Protein AF-A0A2K9YVU6-F1 (afdb_monomer)

InterPro domains:
  IPR036410 Heat shock protein DnaJ, cysteine-rich domain superfamily [SSF57938] (29-68)

Foldseek 3Di:
DFWKAALQLHTDDPVQWAPQDVVLQKTKGKDKDAWPVQRNPQDDADQDWFARVNNVRPTTIHIHMGMIGGLVNSCVVRVVSSVVNVVVVVVVVVVVD

Sequence (97 aa):
MDKYFDRSGMAIDNAKIKCIDSVKGTGEYIYRVTCNKCNGRGERNHFYKSRCIACNATGYSLVTTRTCYTLTALYRIYPEAARKISAAQAAERQRAV

Structure (mmCIF, N/CA/C/O backbone):
data_AF-A0A2K9YVU6-F1
#
_entry.id   AF-A0A2K9YVU6-F1
#
loop_
_atom_site.group_PDB
_atom_site.id
_atom_site.type_symbol
_atom_site.label_atom_id
_atom_site.label_alt_id
_atom_site.label_comp_id
_atom_site.label_asym_id
_atom_site.label_entity_id
_atom_site.label_seq_id
_atom_site.pdbx_PDB_ins_code
_atom_site.Cartn_x
_atom_site.Cartn_y
_atom_site.Cartn_z
_atom_site.occupancy
_atom_site.B_iso_or_equiv
_atom_site.auth_seq_id
_atom_site.auth_comp_id
_atom_site.auth_asym_id
_atom_site.auth_atom_id
_atom_site.pdbx_PDB_model_num
ATOM 1 N N . MET A 1 1 ? -6.968 -9.914 13.208 1.00 62.34 1 MET A N 1
ATOM 2 C CA . MET A 1 1 ? -5.770 -9.254 12.651 1.00 62.34 1 MET A CA 1
ATOM 3 C C . MET A 1 1 ? -6.246 -8.017 11.916 1.00 62.34 1 MET A C 1
ATOM 5 O O . MET A 1 1 ? -7.197 -8.136 11.147 1.00 62.34 1 MET A O 1
ATOM 9 N N . ASP A 1 2 ? -5.674 -6.853 12.211 1.00 81.62 2 ASP A N 1
ATOM 10 C CA . ASP A 1 2 ? -6.150 -5.588 11.647 1.00 81.62 2 ASP A CA 1
ATOM 11 C C . ASP A 1 2 ? -5.963 -5.533 10.129 1.00 81.62 2 ASP A C 1
ATOM 13 O O . ASP A 1 2 ? -5.069 -6.175 9.575 1.00 81.62 2 ASP A O 1
ATOM 17 N N . LYS A 1 3 ? -6.842 -4.789 9.448 1.00 91.38 3 LYS A N 1
ATOM 18 C CA . LYS A 1 3 ? -6.724 -4.531 8.009 1.00 91.38 3 LYS A CA 1
ATOM 19 C C . LYS A 1 3 ? -5.812 -3.331 7.782 1.00 91.38 3 LYS A C 1
ATOM 21 O O . LYS A 1 3 ? -6.042 -2.265 8.358 1.00 91.38 3 LYS A O 1
ATOM 26 N N . TYR A 1 4 ? -4.840 -3.499 6.895 1.00 95.00 4 TYR A N 1
ATOM 27 C CA . TYR A 1 4 ? -3.927 -2.441 6.481 1.00 95.00 4 TYR A CA 1
ATOM 28 C C . TYR A 1 4 ? -4.207 -1.993 5.050 1.00 95.00 4 TYR A C 1
ATOM 30 O O . TYR A 1 4 ? -4.625 -2.772 4.192 1.00 95.00 4 TYR A O 1
ATOM 38 N N . PHE A 1 5 ? -3.935 -0.720 4.798 1.00 95.25 5 PHE A N 1
ATOM 39 C CA . PHE A 1 5 ? -4.184 -0.053 3.533 1.00 95.25 5 PHE A CA 1
ATOM 40 C C . PHE A 1 5 ? -2.959 0.759 3.117 1.00 95.25 5 PHE A C 1
ATOM 42 O O . PHE A 1 5 ? -2.285 1.376 3.944 1.00 95.25 5 PHE A O 1
ATOM 49 N N . ASP A 1 6 ? -2.668 0.775 1.823 1.00 94.25 6 ASP A N 1
ATOM 50 C CA . ASP A 1 6 ? -1.740 1.735 1.232 1.00 94.25 6 ASP A CA 1
ATOM 51 C C . ASP A 1 6 ? -2.350 3.145 1.256 1.00 94.25 6 ASP A C 1
ATOM 53 O O . ASP A 1 6 ? -3.570 3.313 1.300 1.00 94.25 6 ASP A O 1
ATOM 57 N N . ARG A 1 7 ? -1.510 4.179 1.139 1.00 91.44 7 ARG A N 1
ATOM 58 C CA . ARG A 1 7 ? -1.965 5.577 1.023 1.00 91.44 7 ARG A CA 1
ATOM 59 C C . ARG A 1 7 ? -2.956 5.825 -0.124 1.00 91.44 7 ARG A C 1
ATOM 61 O O . ARG A 1 7 ? -3.725 6.776 -0.070 1.00 91.44 7 ARG A O 1
ATOM 68 N N . SER A 1 8 ? -2.929 4.993 -1.167 1.00 89.69 8 SER A N 1
ATOM 69 C CA . SER A 1 8 ? -3.886 5.032 -2.282 1.00 89.69 8 SER A CA 1
ATOM 70 C C . SER A 1 8 ? -5.280 4.501 -1.925 1.00 89.69 8 SER A C 1
ATOM 72 O O . SER A 1 8 ? -6.207 4.651 -2.716 1.00 89.69 8 SER A O 1
ATOM 74 N N . GLY A 1 9 ? -5.438 3.881 -0.754 1.00 89.31 9 GLY A N 1
ATOM 75 C CA . GLY A 1 9 ? -6.662 3.214 -0.317 1.00 89.31 9 GLY A CA 1
ATOM 76 C C . GLY A 1 9 ? -6.733 1.728 -0.684 1.00 89.31 9 GLY A C 1
ATOM 77 O O . GLY A 1 9 ? -7.716 1.064 -0.365 1.00 89.31 9 GLY A O 1
ATOM 78 N N . MET A 1 10 ? -5.699 1.183 -1.331 1.00 91.62 10 MET A N 1
ATOM 79 C CA . MET A 1 10 ? -5.617 -0.240 -1.664 1.00 91.62 10 MET A CA 1
ATOM 80 C C . MET A 1 10 ? -5.419 -1.087 -0.402 1.00 91.62 10 MET A C 1
ATOM 82 O O . MET A 1 10 ? -4.491 -0.837 0.366 1.00 91.62 10 MET A O 1
ATOM 86 N N . ALA A 1 11 ? -6.251 -2.111 -0.207 1.00 93.31 11 ALA A N 1
ATOM 87 C CA . ALA A 1 11 ? -6.083 -3.070 0.882 1.00 93.31 11 ALA A CA 1
ATOM 88 C C . ALA A 1 11 ? -4.837 -3.942 0.658 1.00 93.31 11 ALA A C 1
ATOM 90 O O . ALA A 1 11 ? -4.609 -4.440 -0.447 1.00 93.31 11 ALA A O 1
ATOM 91 N N . ILE A 1 12 ? -4.042 -4.131 1.710 1.00 94.44 12 ILE A N 1
ATOM 92 C CA . ILE A 1 12 ? -2.836 -4.958 1.683 1.00 94.44 12 ILE A CA 1
ATOM 93 C C . ILE A 1 12 ? -3.116 -6.265 2.414 1.00 94.44 12 ILE A C 1
ATOM 95 O O . ILE A 1 12 ? -3.624 -6.276 3.531 1.00 94.44 12 ILE A O 1
ATOM 99 N N . ASP A 1 13 ? -2.773 -7.372 1.761 1.00 92.69 13 ASP A N 1
ATOM 100 C CA . ASP A 1 13 ? -2.823 -8.699 2.364 1.00 92.69 13 ASP A CA 1
ATOM 101 C C . ASP A 1 13 ? -1.836 -8.781 3.534 1.00 92.69 13 ASP A C 1
ATOM 103 O O . ASP A 1 13 ? -0.647 -8.496 3.367 1.00 92.69 13 ASP A O 1
ATOM 107 N N . ASN A 1 14 ? -2.325 -9.209 4.697 1.00 89.12 14 ASN A N 1
ATOM 108 C CA . ASN A 1 14 ? -1.542 -9.329 5.922 1.00 89.12 14 ASN A CA 1
ATOM 109 C C . ASN A 1 14 ? -0.309 -10.228 5.759 1.00 89.12 14 ASN A C 1
ATOM 111 O O . ASN A 1 14 ? 0.715 -9.952 6.378 1.00 89.12 14 ASN A O 1
ATOM 115 N N . ALA A 1 15 ? -0.351 -11.237 4.881 1.00 90.75 15 ALA A N 1
ATOM 116 C CA . ALA A 1 15 ? 0.804 -12.097 4.606 1.00 90.75 15 ALA A CA 1
ATOM 117 C C . ALA A 1 15 ? 1.986 -11.348 3.957 1.00 90.75 15 ALA A C 1
ATOM 119 O O . ALA A 1 15 ? 3.119 -11.831 3.963 1.00 90.75 15 ALA A O 1
ATOM 120 N N . LYS A 1 16 ? 1.739 -10.167 3.375 1.00 91.12 16 LYS A N 1
ATOM 121 C CA . LYS A 1 16 ? 2.750 -9.344 2.691 1.00 91.12 16 LYS A CA 1
ATOM 122 C C . LYS A 1 16 ? 3.341 -8.253 3.584 1.00 91.12 16 LYS A C 1
ATOM 124 O O . LYS A 1 16 ? 4.273 -7.574 3.148 1.00 91.12 16 LYS A O 1
ATOM 129 N N . ILE A 1 17 ? 2.802 -8.073 4.789 1.00 93.94 17 ILE A N 1
ATOM 130 C CA . ILE A 1 17 ? 3.164 -6.985 5.698 1.00 93.94 17 ILE A CA 1
ATOM 131 C C . ILE A 1 17 ? 4.276 -7.443 6.637 1.00 93.94 17 ILE A C 1
ATOM 133 O O . ILE A 1 17 ? 4.260 -8.550 7.170 1.00 93.94 17 ILE A O 1
ATOM 137 N N . LYS A 1 18 ? 5.256 -6.569 6.839 1.00 94.38 18 LYS A N 1
ATOM 138 C CA . LYS A 1 18 ? 6.400 -6.739 7.735 1.00 94.38 18 LYS A CA 1
ATOM 139 C C . LYS A 1 18 ? 6.550 -5.499 8.614 1.00 94.38 18 LYS A C 1
ATOM 141 O O . LYS A 1 18 ? 5.886 -4.494 8.376 1.00 94.38 18 LYS A O 1
ATOM 146 N N . CYS A 1 19 ? 7.422 -5.576 9.621 1.00 93.75 19 CYS A N 1
ATOM 147 C CA . CYS A 1 19 ? 7.780 -4.435 10.474 1.00 93.75 19 CYS A CA 1
ATOM 148 C C . CYS A 1 19 ? 6.546 -3.716 11.055 1.00 93.75 19 CYS A C 1
ATOM 150 O O . CYS A 1 19 ? 6.407 -2.501 10.930 1.00 93.75 19 CYS A O 1
ATOM 152 N N . ILE A 1 20 ? 5.607 -4.481 11.621 1.00 94.44 20 ILE A N 1
ATOM 153 C CA . ILE A 1 20 ? 4.365 -3.924 12.160 1.00 94.44 20 ILE A CA 1
ATOM 154 C C . ILE A 1 20 ? 4.666 -3.152 13.449 1.00 94.44 20 ILE A C 1
ATOM 156 O O . ILE A 1 20 ? 5.159 -3.721 14.419 1.00 94.44 20 ILE A O 1
ATOM 160 N N . ASP A 1 21 ? 4.301 -1.873 13.463 1.00 94.12 21 ASP A N 1
ATOM 161 C CA . ASP A 1 21 ? 4.208 -1.039 14.658 1.00 94.12 21 ASP A CA 1
ATOM 162 C C . ASP A 1 21 ? 2.725 -0.923 15.030 1.00 94.12 21 ASP A C 1
ATOM 164 O O . ASP A 1 21 ? 1.953 -0.178 14.415 1.00 94.12 21 ASP A O 1
ATOM 168 N N . SER A 1 22 ? 2.312 -1.708 16.025 1.00 90.81 22 SER A N 1
ATOM 169 C CA . SER A 1 22 ? 0.928 -1.756 16.503 1.00 90.81 22 SER A CA 1
ATOM 170 C C . SER A 1 22 ? 0.498 -0.476 17.220 1.00 90.81 22 SER A C 1
ATOM 172 O O . SER A 1 22 ? -0.688 -0.161 17.232 1.00 90.81 22 SER A O 1
ATOM 174 N N . VAL A 1 23 ? 1.439 0.286 17.787 1.00 91.62 23 VAL A N 1
ATOM 175 C CA . VAL A 1 23 ? 1.145 1.535 18.506 1.00 91.62 23 VAL A CA 1
ATOM 176 C C . VAL A 1 23 ? 0.798 2.638 17.512 1.00 91.62 23 VAL A C 1
ATOM 178 O O . VAL A 1 23 ? -0.182 3.363 17.688 1.00 91.62 23 VAL A O 1
ATOM 181 N N . LYS A 1 24 ? 1.577 2.752 16.433 1.00 91.69 24 LYS A N 1
ATOM 182 C CA . LYS A 1 24 ? 1.310 3.716 15.355 1.00 91.69 24 LYS A CA 1
ATOM 183 C C . LYS A 1 24 ? 0.267 3.216 14.362 1.00 91.69 24 LYS A C 1
ATOM 185 O O . LYS A 1 24 ? -0.265 4.011 13.589 1.00 91.69 24 LYS A O 1
ATOM 190 N N . GLY A 1 25 ? -0.026 1.917 14.375 1.00 93.62 25 GLY A N 1
ATOM 191 C CA . GLY A 1 25 ? -0.910 1.279 13.409 1.00 93.62 25 GLY A CA 1
ATOM 192 C C . GLY A 1 25 ? -0.314 1.306 12.003 1.00 93.62 25 GLY A C 1
ATOM 193 O O . GLY A 1 25 ? -1.048 1.539 11.042 1.00 93.62 25 GLY A O 1
ATOM 194 N N . THR A 1 26 ? 1.000 1.108 11.886 1.00 95.38 26 THR A N 1
ATOM 195 C CA . THR A 1 26 ? 1.745 1.120 10.619 1.00 95.38 26 THR A CA 1
ATOM 196 C C . THR A 1 26 ? 2.431 -0.213 10.367 1.00 95.38 26 THR A C 1
ATOM 198 O O . THR A 1 26 ? 2.736 -0.950 11.298 1.00 95.38 26 THR A O 1
ATOM 201 N N . GLY A 1 27 ? 2.694 -0.519 9.106 1.00 95.19 27 GLY A N 1
ATOM 202 C CA . GLY A 1 27 ? 3.528 -1.644 8.701 1.00 95.19 27 GLY A CA 1
ATOM 203 C C . GLY A 1 27 ? 4.186 -1.360 7.360 1.00 95.19 27 GLY A C 1
ATOM 204 O O . GLY A 1 27 ? 3.892 -0.356 6.714 1.00 95.19 27 GLY A O 1
ATOM 205 N N . GLU A 1 28 ? 5.053 -2.248 6.909 1.00 95.62 28 GLU A N 1
ATOM 206 C CA . GLU A 1 28 ? 5.762 -2.122 5.640 1.00 95.62 28 GLU A CA 1
ATOM 207 C C . GLU A 1 28 ? 5.400 -3.260 4.696 1.00 95.62 28 GLU A C 1
ATOM 209 O O . GLU A 1 28 ? 5.234 -4.403 5.112 1.00 95.62 28 GLU A O 1
ATOM 214 N N . TYR A 1 29 ? 5.302 -2.967 3.404 1.00 94.38 29 TYR A N 1
ATOM 215 C CA . TYR A 1 29 ? 5.100 -3.983 2.378 1.00 94.38 29 TYR A CA 1
AT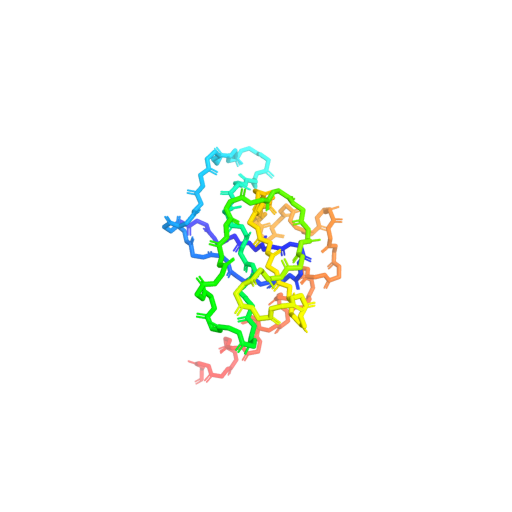OM 216 C C . TYR A 1 29 ? 5.916 -3.659 1.128 1.00 94.38 29 TYR A C 1
ATOM 218 O O . TYR A 1 29 ? 6.275 -2.508 0.867 1.00 94.38 29 TYR A O 1
ATOM 226 N N . ILE A 1 30 ? 6.206 -4.686 0.331 1.00 91.06 30 ILE A N 1
ATOM 227 C CA . ILE A 1 30 ? 6.881 -4.505 -0.955 1.00 91.06 30 ILE A CA 1
ATOM 228 C C . ILE A 1 30 ? 5.828 -4.129 -1.998 1.00 91.06 30 ILE A C 1
ATOM 230 O O . ILE A 1 30 ? 5.004 -4.951 -2.402 1.00 91.06 30 ILE A O 1
ATOM 234 N N . TYR A 1 31 ? 5.885 -2.888 -2.462 1.00 88.31 31 TYR A N 1
ATOM 235 C CA . TYR A 1 31 ? 5.113 -2.405 -3.592 1.00 88.31 31 TYR A CA 1
ATOM 236 C C . TYR A 1 31 ? 5.849 -2.716 -4.895 1.00 88.31 31 TYR A C 1
ATOM 238 O O . TYR A 1 31 ? 6.988 -2.283 -5.099 1.00 88.31 31 TYR A O 1
ATOM 246 N N . ARG A 1 32 ? 5.177 -3.448 -5.788 1.00 84.31 32 ARG A N 1
ATOM 247 C CA . ARG A 1 32 ? 5.699 -3.814 -7.107 1.00 84.31 32 ARG A CA 1
ATOM 248 C C . ARG A 1 32 ? 4.833 -3.226 -8.209 1.00 84.31 32 ARG A C 1
ATOM 250 O O . ARG A 1 32 ? 3.613 -3.350 -8.177 1.00 84.31 32 ARG A O 1
ATOM 257 N N . VAL A 1 33 ? 5.479 -2.619 -9.195 1.00 82.25 33 VAL A N 1
ATOM 258 C CA . VAL A 1 33 ? 4.882 -2.307 -10.494 1.00 82.25 33 VAL A CA 1
ATOM 259 C C . VAL A 1 33 ? 5.556 -3.204 -11.507 1.00 82.25 33 VAL A C 1
ATOM 261 O O . VAL A 1 33 ? 6.735 -3.022 -11.817 1.00 82.25 33 VAL A O 1
ATOM 264 N N . THR A 1 34 ? 4.801 -4.166 -12.016 1.00 82.38 34 THR A N 1
ATOM 265 C CA . THR A 1 34 ? 5.241 -5.036 -13.100 1.00 82.38 34 THR A CA 1
ATOM 266 C C . THR A 1 34 ? 5.081 -4.301 -14.428 1.00 82.38 34 THR A C 1
ATOM 268 O O . THR A 1 34 ? 4.130 -3.549 -14.636 1.00 82.38 34 THR A O 1
ATOM 271 N N . CYS A 1 35 ? 6.025 -4.493 -15.347 1.00 82.44 35 CYS A N 1
ATOM 272 C CA . CYS A 1 35 ? 5.927 -3.879 -16.664 1.00 82.44 35 CYS A CA 1
ATOM 273 C C . CYS A 1 35 ? 4.894 -4.606 -17.534 1.00 82.44 35 CYS A C 1
ATOM 275 O O . CYS A 1 35 ? 5.069 -5.782 -17.854 1.00 82.44 35 CYS A O 1
ATOM 277 N N . ASN A 1 36 ? 3.885 -3.868 -17.998 1.00 82.12 36 ASN A N 1
ATOM 278 C CA . ASN A 1 36 ? 2.775 -4.389 -18.807 1.00 82.12 36 ASN A CA 1
ATOM 279 C C . ASN A 1 36 ? 3.168 -4.775 -20.245 1.00 82.12 36 ASN A C 1
ATOM 281 O O . ASN A 1 36 ? 2.413 -5.456 -20.924 1.00 82.12 36 ASN A O 1
ATOM 285 N N . LYS A 1 37 ? 4.322 -4.313 -20.749 1.00 83.38 37 LYS A N 1
ATOM 286 C CA . LYS A 1 37 ? 4.800 -4.642 -22.107 1.00 83.38 37 LYS A CA 1
ATOM 287 C C . LYS A 1 37 ? 5.557 -5.965 -22.144 1.00 83.38 37 LYS A C 1
ATOM 289 O O . LYS A 1 37 ? 5.405 -6.738 -23.079 1.00 83.38 37 LYS A O 1
ATOM 294 N N . CYS A 1 38 ? 6.384 -6.201 -21.124 1.00 79.88 38 CYS A N 1
ATOM 295 C CA . CYS A 1 38 ? 7.218 -7.396 -20.994 1.00 79.88 38 CYS A CA 1
ATOM 296 C C . CYS A 1 38 ? 6.606 -8.444 -20.036 1.00 79.88 38 CYS A C 1
ATOM 298 O O . CYS A 1 38 ? 7.261 -9.447 -19.765 1.00 79.88 38 CYS A O 1
ATOM 300 N N . ASN A 1 39 ? 5.396 -8.213 -19.498 1.00 79.75 39 ASN A N 1
ATOM 301 C CA . ASN A 1 39 ? 4.739 -9.020 -18.454 1.00 79.75 39 ASN A CA 1
ATOM 302 C C . ASN A 1 39 ? 5.697 -9.434 -17.322 1.00 79.75 39 ASN A C 1
ATOM 304 O O . ASN A 1 39 ? 5.733 -10.585 -16.903 1.00 79.75 39 ASN A O 1
ATOM 308 N N . GLY A 1 40 ? 6.541 -8.501 -16.876 1.00 73.00 40 GLY A N 1
ATOM 309 C CA . GLY A 1 40 ? 7.503 -8.755 -15.798 1.00 73.00 40 GLY A CA 1
ATOM 310 C C . GLY A 1 40 ? 8.771 -9.524 -16.184 1.00 73.00 40 GLY A C 1
ATOM 311 O O . GLY A 1 40 ? 9.652 -9.652 -15.344 1.00 73.00 40 GLY A O 1
ATOM 312 N N . ARG A 1 41 ? 8.961 -9.950 -17.444 1.00 74.88 41 ARG A N 1
ATOM 313 C CA . ARG A 1 41 ? 10.204 -10.638 -17.875 1.00 74.88 41 ARG A CA 1
ATOM 314 C C . ARG A 1 41 ? 11.483 -9.830 -17.641 1.00 74.88 41 ARG A C 1
ATOM 316 O O . ARG A 1 41 ? 12.555 -10.404 -17.514 1.00 74.88 41 ARG A O 1
ATOM 323 N N . GLY A 1 42 ? 11.377 -8.503 -17.633 1.00 68.75 42 GLY A N 1
ATOM 324 C CA . GLY A 1 42 ? 12.497 -7.598 -17.369 1.00 68.75 42 GLY A CA 1
ATOM 325 C C . GLY A 1 42 ? 12.513 -7.015 -15.962 1.00 68.75 42 GLY A C 1
ATOM 326 O O . GLY A 1 42 ? 13.185 -6.004 -15.764 1.00 68.75 42 GLY A O 1
ATOM 327 N N . GLU A 1 43 ? 11.738 -7.570 -15.028 1.00 66.75 43 GLU A N 1
ATOM 328 C CA . GLU A 1 43 ? 11.699 -7.081 -13.653 1.00 66.75 43 GLU A CA 1
ATOM 329 C C . GLU A 1 43 ? 13.058 -7.296 -12.981 1.00 66.75 43 GLU A C 1
ATOM 331 O O . GLU A 1 43 ? 13.681 -8.353 -13.073 1.00 66.75 43 GLU A O 1
ATOM 336 N N . ARG A 1 44 ? 13.542 -6.245 -12.329 1.00 69.19 44 ARG A N 1
ATOM 337 C CA . ARG A 1 44 ? 14.792 -6.239 -11.578 1.00 69.19 44 ARG A CA 1
ATOM 338 C C . ARG A 1 44 ? 14.552 -5.470 -10.285 1.00 69.19 44 ARG A C 1
ATOM 340 O O . ARG A 1 44 ? 13.756 -4.528 -10.268 1.00 69.19 44 ARG A O 1
ATOM 347 N N . ASN A 1 45 ? 15.246 -5.857 -9.218 1.00 65.75 45 ASN A N 1
ATOM 348 C CA . ASN A 1 45 ? 15.167 -5.169 -7.932 1.00 65.75 45 ASN A CA 1
ATOM 349 C C . ASN A 1 45 ? 15.749 -3.755 -8.067 1.00 65.75 45 ASN A C 1
ATOM 351 O O . ASN A 1 45 ? 16.961 -3.561 -8.007 1.00 65.75 45 ASN A O 1
ATOM 355 N N . HIS A 1 46 ? 14.877 -2.768 -8.268 1.00 68.25 46 HIS A N 1
ATOM 356 C CA . HIS A 1 46 ? 15.237 -1.356 -8.334 1.00 68.25 46 HIS A CA 1
ATOM 357 C C . HIS A 1 46 ? 14.252 -0.527 -7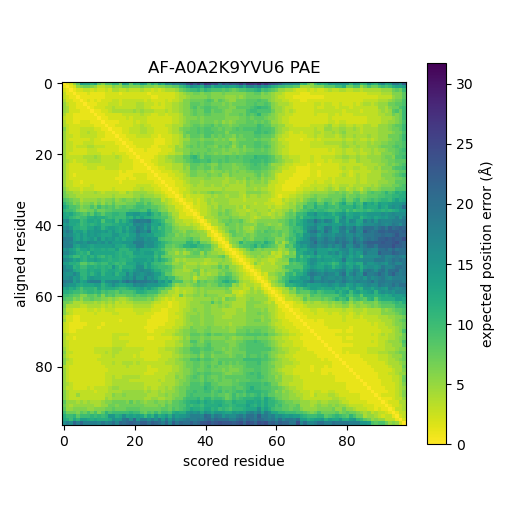.513 1.00 68.25 46 HIS A C 1
ATOM 359 O O . HIS A 1 46 ? 13.041 -0.601 -7.721 1.00 68.25 46 HIS A O 1
ATOM 365 N N . PHE A 1 47 ? 14.803 0.307 -6.630 1.00 63.78 47 PHE A N 1
ATOM 366 C CA . PHE A 1 47 ? 14.069 1.121 -5.655 1.00 63.78 47 PHE A CA 1
ATOM 367 C C . PHE A 1 47 ? 13.317 2.322 -6.260 1.00 63.78 47 PHE A C 1
ATOM 3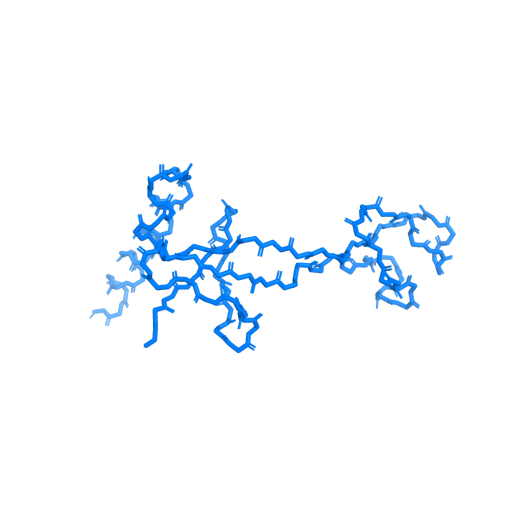69 O O . PHE A 1 47 ? 12.568 2.996 -5.555 1.00 63.78 47 PHE A O 1
ATOM 376 N N . TYR A 1 48 ? 13.492 2.586 -7.559 1.00 70.94 48 TYR A N 1
ATOM 377 C CA . TYR A 1 48 ? 12.879 3.692 -8.299 1.00 70.94 48 TYR A CA 1
ATOM 378 C C . TYR A 1 48 ? 12.287 3.218 -9.633 1.00 70.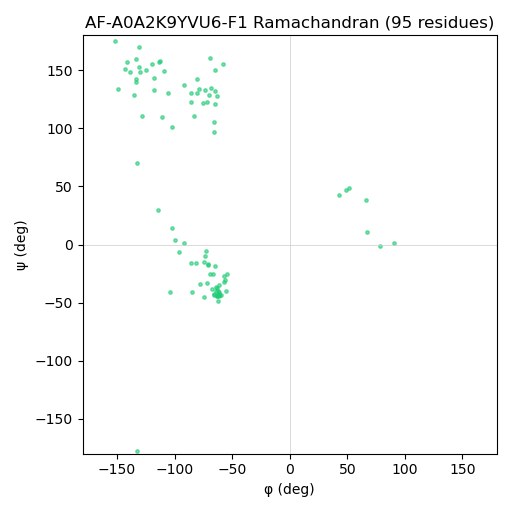94 48 TYR A C 1
ATOM 380 O O . TYR A 1 48 ? 12.637 2.154 -10.142 1.00 70.94 48 TYR A O 1
ATOM 388 N N . LYS A 1 49 ? 11.360 4.010 -10.196 1.00 69.62 49 LYS A N 1
ATOM 389 C CA . LYS A 1 49 ? 10.677 3.693 -11.458 1.00 69.62 49 LYS A CA 1
ATOM 390 C C . LYS A 1 49 ? 11.702 3.711 -12.592 1.00 69.62 49 LYS A C 1
ATOM 392 O O . LYS A 1 49 ? 12.128 4.780 -13.022 1.00 69.62 49 LYS A O 1
ATOM 397 N N . SER A 1 50 ? 12.086 2.535 -13.072 1.00 73.44 50 SER A N 1
ATOM 398 C CA . SER A 1 50 ? 13.081 2.363 -14.129 1.00 73.44 50 SER A CA 1
ATOM 399 C C . SER A 1 50 ? 12.439 1.799 -15.394 1.00 73.44 50 SER A C 1
ATOM 401 O O . SER A 1 50 ? 11.348 1.223 -15.362 1.00 73.44 50 SER A O 1
ATOM 403 N N . ARG A 1 51 ? 13.085 2.022 -16.542 1.00 76.69 51 ARG A N 1
ATOM 404 C CA . ARG A 1 51 ? 12.599 1.519 -17.832 1.00 76.69 51 ARG A CA 1
ATOM 405 C C . ARG A 1 51 ? 12.838 -0.002 -17.909 1.00 76.69 51 ARG A C 1
ATOM 407 O O . ARG A 1 51 ? 13.940 -0.446 -17.593 1.00 76.69 51 ARG A O 1
ATOM 414 N N . CYS A 1 52 ? 11.845 -0.801 -18.331 1.00 75.75 52 CYS A N 1
ATOM 415 C CA . CYS A 1 52 ? 12.005 -2.263 -18.478 1.00 75.75 52 CYS A CA 1
ATOM 416 C C . CYS A 1 52 ? 13.041 -2.547 -19.574 1.00 75.75 52 CYS A C 1
ATOM 418 O O . CYS A 1 52 ? 12.861 -2.167 -20.731 1.00 75.75 52 CYS A O 1
ATOM 420 N N . ILE A 1 53 ? 14.113 -3.251 -19.209 1.00 73.81 53 ILE A N 1
ATOM 421 C CA . ILE A 1 53 ? 15.210 -3.598 -20.126 1.00 73.81 53 ILE A CA 1
ATOM 422 C C . ILE A 1 53 ? 14.759 -4.669 -21.128 1.00 73.81 53 ILE A C 1
ATOM 424 O O . ILE A 1 53 ? 15.143 -4.619 -22.288 1.00 73.81 53 ILE A O 1
ATOM 428 N N . ALA A 1 54 ? 13.868 -5.580 -20.722 1.00 76.69 54 ALA A N 1
ATOM 429 C CA . ALA A 1 54 ? 13.376 -6.646 -21.598 1.00 76.69 54 ALA A CA 1
ATOM 430 C C . ALA A 1 54 ? 12.439 -6.166 -22.724 1.00 76.69 54 ALA A C 1
ATOM 432 O O . ALA A 1 54 ? 12.227 -6.904 -23.677 1.00 76.69 54 ALA A O 1
ATOM 433 N N . CYS A 1 55 ? 11.867 -4.958 -22.638 1.00 77.31 55 CYS A N 1
ATOM 434 C CA . CYS A 1 55 ? 11.067 -4.368 -23.722 1.00 77.31 55 CYS A CA 1
ATOM 435 C C . CYS A 1 55 ? 11.720 -3.118 -24.324 1.00 77.31 55 CYS A C 1
ATOM 437 O O . CYS A 1 55 ? 11.006 -2.205 -24.747 1.00 77.31 55 CYS A O 1
ATOM 439 N N . ASN A 1 56 ? 13.056 -3.034 -24.305 1.00 74.69 56 ASN A N 1
ATOM 440 C CA . ASN A 1 56 ? 13.816 -1.892 -24.825 1.00 74.69 56 ASN A CA 1
ATOM 441 C C . ASN A 1 56 ? 13.278 -0.544 -24.321 1.00 74.69 56 ASN A C 1
ATOM 443 O O . ASN A 1 56 ? 13.052 0.384 -25.090 1.00 74.69 56 ASN A O 1
ATOM 447 N N . ALA A 1 57 ? 13.023 -0.450 -23.015 1.00 71.69 57 ALA A N 1
ATOM 448 C CA . ALA A 1 57 ? 12.589 0.765 -22.339 1.00 71.69 57 ALA A CA 1
ATOM 449 C C . ALA A 1 57 ? 11.183 1.311 -22.682 1.00 71.69 57 ALA A C 1
ATOM 451 O O . ALA A 1 57 ? 10.836 2.401 -22.230 1.00 71.69 57 ALA A O 1
ATOM 452 N N . THR A 1 58 ? 10.340 0.557 -23.393 1.00 77.31 58 THR A N 1
ATOM 453 C CA . THR A 1 58 ? 8.956 0.975 -23.722 1.00 77.31 58 THR A CA 1
ATOM 454 C C . THR A 1 58 ? 7.964 0.909 -22.553 1.00 77.31 58 THR A C 1
ATOM 456 O O . THR A 1 58 ? 6.872 1.470 -22.626 1.00 77.31 58 THR A O 1
ATOM 459 N N . GLY A 1 59 ? 8.318 0.225 -21.465 1.00 77.62 59 GLY A N 1
ATOM 460 C CA . GLY A 1 59 ? 7.518 0.136 -20.245 1.00 77.62 5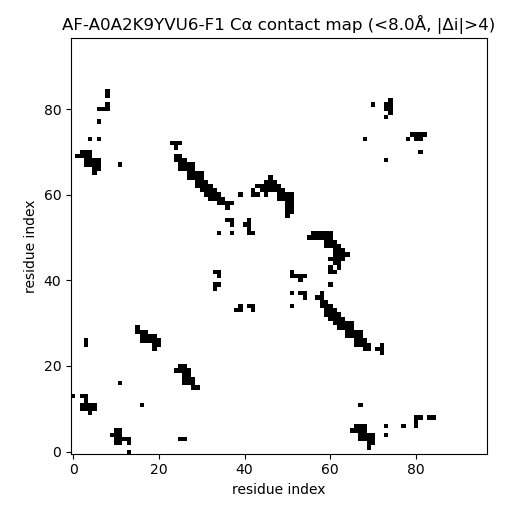9 GLY A CA 1
ATOM 461 C C . GLY A 1 59 ? 8.355 0.396 -18.996 1.00 77.62 59 GLY A C 1
ATOM 462 O O . GLY A 1 59 ? 9.552 0.666 -19.087 1.00 77.62 59 GLY A O 1
ATOM 463 N N . TYR A 1 60 ? 7.732 0.299 -17.820 1.00 77.06 60 TYR A N 1
ATOM 464 C CA . TYR A 1 60 ? 8.368 0.623 -16.541 1.00 77.06 60 TYR A CA 1
ATOM 465 C C . TYR A 1 60 ? 8.182 -0.486 -15.510 1.00 77.06 60 TYR A C 1
ATOM 467 O O . TYR A 1 60 ? 7.144 -1.143 -15.497 1.00 77.06 60 TYR A O 1
ATOM 475 N N . SER A 1 61 ? 9.163 -0.639 -14.622 1.00 80.19 61 SER A N 1
ATOM 476 C CA . SER A 1 61 ? 9.079 -1.485 -13.428 1.00 80.19 61 SER A CA 1
ATOM 477 C C . SER A 1 61 ? 9.533 -0.726 -12.181 1.00 80.19 61 SER A C 1
ATOM 479 O O . SER A 1 61 ? 10.339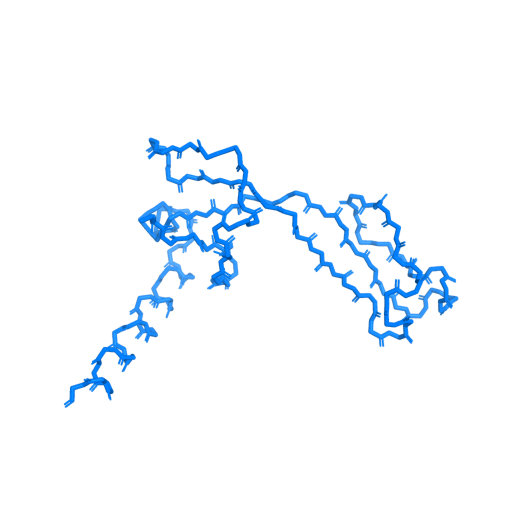 0.202 -12.273 1.00 80.19 61 SER A O 1
ATOM 481 N N . LEU A 1 62 ? 9.013 -1.108 -11.016 1.00 81.56 62 LEU A N 1
ATOM 482 C CA . LEU A 1 62 ? 9.398 -0.547 -9.717 1.00 81.56 62 LEU A CA 1
ATOM 483 C C . LEU A 1 62 ? 9.250 -1.620 -8.641 1.00 81.56 62 LEU A C 1
ATOM 485 O O . LEU A 1 62 ? 8.193 -2.238 -8.565 1.00 81.56 62 LEU A O 1
ATOM 489 N N . VAL A 1 63 ? 10.249 -1.768 -7.773 1.00 84.81 63 VAL A N 1
ATOM 490 C CA . VAL A 1 63 ? 10.151 -2.571 -6.549 1.00 84.81 63 VAL A CA 1
ATOM 491 C C . VAL A 1 63 ? 10.617 -1.707 -5.386 1.00 84.81 63 VAL A C 1
ATOM 493 O O . VAL A 1 63 ? 11.789 -1.365 -5.291 1.00 84.81 63 VAL A O 1
ATOM 496 N N . THR A 1 64 ? 9.706 -1.317 -4.502 1.00 86.31 64 THR A N 1
ATOM 497 C CA . THR A 1 64 ? 10.046 -0.441 -3.375 1.00 86.31 64 THR A CA 1
ATOM 498 C C . THR A 1 64 ? 9.276 -0.824 -2.124 1.00 8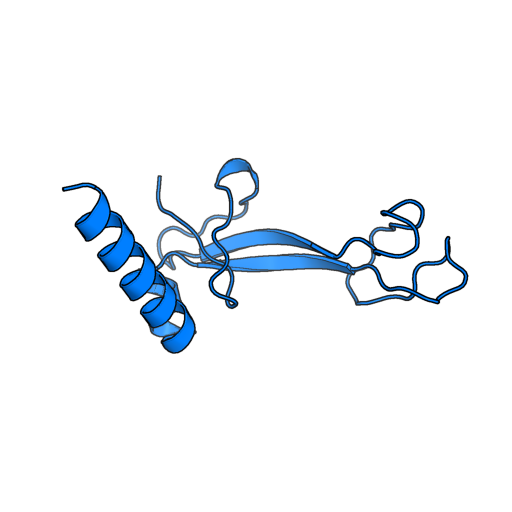6.31 64 THR A C 1
ATOM 500 O O . THR A 1 64 ? 8.168 -1.350 -2.209 1.00 86.31 64 THR A O 1
ATOM 503 N N . THR A 1 65 ? 9.854 -0.559 -0.960 1.00 91.00 65 THR A N 1
ATOM 504 C CA . THR A 1 65 ? 9.159 -0.724 0.315 1.00 91.00 65 THR A CA 1
ATOM 505 C C . THR A 1 65 ? 8.273 0.492 0.552 1.00 91.00 65 THR A C 1
ATOM 507 O O . THR A 1 65 ? 8.714 1.632 0.407 1.00 91.00 65 THR A O 1
ATOM 510 N N . ARG A 1 66 ? 7.005 0.262 0.892 1.00 92.06 66 ARG A N 1
ATOM 511 C CA . ARG A 1 66 ? 6.050 1.315 1.244 1.00 92.06 66 ARG A CA 1
ATOM 512 C C . ARG A 1 66 ? 5.436 1.051 2.602 1.00 92.06 66 ARG A C 1
ATOM 514 O O . ARG A 1 66 ? 5.236 -0.097 2.992 1.00 92.06 66 ARG A O 1
ATOM 521 N N . THR A 1 67 ? 5.073 2.132 3.275 1.00 95.00 67 THR A N 1
ATOM 522 C CA . THR A 1 67 ? 4.297 2.075 4.507 1.00 95.00 67 THR A CA 1
ATOM 523 C C . THR A 1 67 ? 2.821 1.845 4.189 1.00 95.00 67 THR A C 1
ATOM 525 O O . THR A 1 67 ? 2.244 2.500 3.319 1.00 95.00 67 THR A O 1
ATOM 528 N N . CYS A 1 68 ? 2.215 0.918 4.915 1.00 95.50 68 CYS A N 1
ATOM 529 C CA . CYS A 1 68 ? 0.781 0.702 4.986 1.00 95.50 68 CYS A CA 1
ATOM 530 C C . CYS A 1 68 ? 0.274 1.053 6.387 1.00 95.50 68 CYS A C 1
ATOM 532 O O . CYS A 1 68 ? 1.032 1.088 7.360 1.00 95.50 68 CYS A O 1
ATOM 534 N N . TYR A 1 69 ? -1.017 1.339 6.477 1.00 96.19 69 TYR A N 1
ATOM 535 C CA . TYR A 1 69 ? -1.641 1.930 7.650 1.00 96.19 69 TYR A CA 1
ATOM 536 C C . TYR A 1 69 ? -2.919 1.175 7.989 1.00 96.19 69 TYR A C 1
ATOM 538 O O . TYR A 1 69 ? -3.704 0.844 7.100 1.00 96.19 69 TYR A O 1
ATOM 546 N N . THR A 1 70 ? -3.172 0.958 9.273 1.00 95.75 70 THR A N 1
ATOM 547 C CA . THR A 1 70 ? -4.527 0.655 9.747 1.00 95.75 70 THR A CA 1
ATOM 548 C C . THR A 1 70 ? -5.472 1.787 9.348 1.00 95.75 70 THR A C 1
ATOM 550 O O . THR A 1 70 ? -5.043 2.931 9.181 1.00 95.75 70 THR A O 1
ATOM 553 N N . LEU A 1 71 ? -6.772 1.506 9.223 1.00 94.50 71 LEU A N 1
ATOM 554 C CA . LEU A 1 71 ? -7.747 2.532 8.833 1.00 94.50 71 LEU A CA 1
ATOM 555 C C . LEU A 1 71 ? -7.703 3.756 9.769 1.00 94.50 71 LEU A C 1
ATOM 557 O O . LEU A 1 71 ? -7.722 4.893 9.303 1.00 94.50 71 LEU A O 1
ATOM 561 N N . THR A 1 72 ? -7.552 3.532 11.077 1.00 94.19 72 THR A N 1
ATOM 562 C CA . THR A 1 72 ? -7.430 4.590 12.093 1.00 94.19 72 THR A CA 1
ATOM 563 C C . THR A 1 72 ? -6.182 5.452 11.895 1.00 94.19 72 THR A C 1
ATOM 565 O O . THR A 1 72 ? -6.262 6.678 11.969 1.00 94.19 72 THR A O 1
ATOM 568 N N . ALA A 1 73 ? -5.028 4.839 11.616 1.00 94.44 73 ALA A N 1
ATOM 569 C CA . ALA A 1 73 ? -3.800 5.575 11.319 1.00 94.44 73 ALA A CA 1
ATOM 570 C C . ALA A 1 73 ? -3.905 6.325 9.981 1.00 94.44 73 ALA A C 1
ATOM 572 O O . ALA A 1 73 ? -3.480 7.476 9.870 1.00 94.44 73 ALA A O 1
ATOM 573 N N . LEU A 1 74 ? -4.546 5.709 8.984 1.00 94.75 74 LEU A N 1
ATOM 574 C CA . LEU A 1 74 ? -4.778 6.311 7.677 1.00 94.75 74 LEU A CA 1
ATOM 575 C C . LEU A 1 74 ? -5.666 7.556 7.781 1.00 94.75 74 LEU A C 1
ATOM 577 O O . LEU A 1 74 ? -5.379 8.545 7.121 1.00 94.75 74 LEU A O 1
ATOM 581 N N . TYR A 1 75 ? -6.677 7.564 8.653 1.00 94.94 75 TYR A N 1
ATOM 582 C CA . TYR A 1 75 ? -7.499 8.753 8.907 1.00 94.94 75 TYR A CA 1
ATOM 583 C C . TYR A 1 75 ? -6.693 9.970 9.372 1.00 94.94 75 TYR A C 1
ATOM 585 O O . TYR A 1 75 ? -7.070 11.098 9.063 1.00 94.94 75 TYR A O 1
ATOM 593 N N . ARG A 1 76 ? -5.592 9.750 10.102 1.00 93.12 76 ARG A N 1
ATOM 594 C CA . ARG A 1 76 ? -4.738 10.829 10.618 1.00 93.12 76 ARG A CA 1
ATOM 595 C C . ARG A 1 76 ? -3.815 11.406 9.545 1.00 93.12 76 ARG A C 1
ATOM 597 O O . ARG A 1 76 ? -3.528 12.595 9.582 1.00 93.12 76 ARG A O 1
ATOM 604 N N . ILE A 1 77 ? -3.344 10.571 8.618 1.00 93.81 77 ILE A N 1
ATOM 605 C CA . ILE A 1 77 ? -2.291 10.938 7.653 1.00 93.81 77 ILE A CA 1
ATOM 606 C C . ILE A 1 77 ? -2.869 11.202 6.251 1.00 93.81 77 ILE A C 1
ATOM 608 O O . ILE A 1 77 ? -2.469 12.151 5.585 1.00 93.81 77 ILE A O 1
ATOM 612 N N . TYR A 1 78 ? -3.828 10.386 5.809 1.00 94.12 78 TYR A N 1
ATOM 613 C CA . TYR A 1 78 ? -4.476 10.439 4.493 1.00 94.12 78 TYR A CA 1
ATOM 614 C C . TYR A 1 78 ? -6.013 10.350 4.630 1.00 94.12 78 TYR A C 1
ATOM 616 O O . TYR A 1 78 ? -6.627 9.343 4.250 1.00 94.12 78 TYR A O 1
ATOM 624 N N . PRO A 1 79 ? -6.669 11.399 5.164 1.00 93.06 79 PRO A N 1
ATOM 625 C CA . PRO A 1 79 ? -8.085 11.358 5.534 1.00 93.06 79 PRO A CA 1
ATOM 626 C C . PRO A 1 79 ? -9.024 11.085 4.353 1.00 93.06 79 PRO A C 1
ATOM 628 O O . PRO A 1 79 ? -10.034 10.403 4.520 1.00 93.06 79 PRO A O 1
ATOM 631 N N . GLU A 1 80 ? -8.711 11.574 3.151 1.00 93.12 80 GLU A N 1
ATOM 632 C CA . GLU A 1 80 ? -9.548 11.344 1.965 1.00 93.12 80 GLU A CA 1
ATOM 633 C C . GLU A 1 80 ? -9.581 9.873 1.541 1.00 93.12 80 GLU A C 1
ATOM 635 O O . GLU A 1 80 ? -10.651 9.336 1.246 1.00 93.12 80 GLU A O 1
ATOM 640 N N . ALA A 1 81 ? -8.425 9.203 1.545 1.00 92.62 81 ALA A N 1
ATOM 641 C CA . ALA A 1 81 ? -8.334 7.779 1.235 1.00 92.62 81 ALA A CA 1
ATOM 642 C C . ALA A 1 81 ? -9.101 6.953 2.276 1.00 92.62 81 ALA A C 1
ATOM 644 O O . ALA A 1 81 ? -9.896 6.084 1.915 1.00 92.62 81 ALA A O 1
ATOM 645 N N . ALA A 1 82 ? -8.940 7.286 3.560 1.00 94.31 82 ALA A N 1
ATOM 646 C CA . ALA A 1 82 ? -9.654 6.625 4.647 1.00 94.31 82 ALA A CA 1
ATOM 647 C C . ALA A 1 82 ? -11.179 6.784 4.530 1.00 94.31 82 ALA A C 1
ATOM 649 O O . ALA A 1 82 ? -11.906 5.801 4.653 1.00 94.31 82 ALA A O 1
ATOM 650 N N . ARG A 1 83 ? -11.681 7.987 4.208 1.00 94.50 83 ARG A N 1
ATOM 651 C CA . ARG A 1 83 ? -13.121 8.218 3.984 1.00 94.50 83 ARG A CA 1
ATOM 652 C C . ARG A 1 83 ? -13.674 7.370 2.840 1.00 9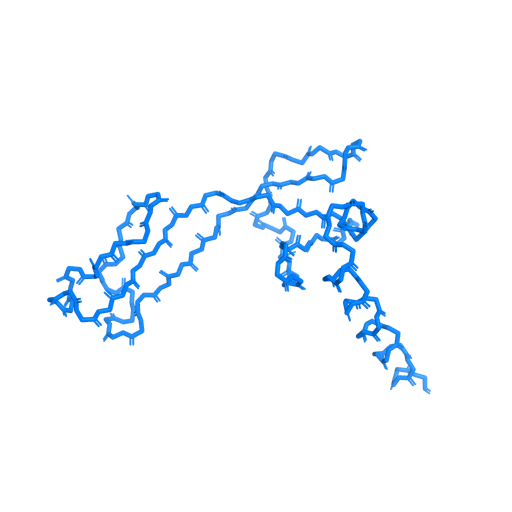4.50 83 ARG A C 1
ATOM 654 O O . ARG A 1 83 ? -14.743 6.788 2.996 1.00 94.50 83 ARG A O 1
ATOM 661 N N . LYS A 1 84 ? -12.951 7.271 1.718 1.00 93.44 84 LYS A N 1
ATOM 662 C CA . LYS A 1 84 ? -13.361 6.435 0.576 1.00 93.44 84 LYS A CA 1
ATOM 663 C C . LYS A 1 84 ? -13.452 4.958 0.962 1.00 93.44 84 LYS A C 1
ATOM 665 O O . LYS A 1 84 ? -14.436 4.307 0.623 1.00 93.44 84 LYS A O 1
ATOM 670 N N . ILE A 1 85 ? -12.470 4.45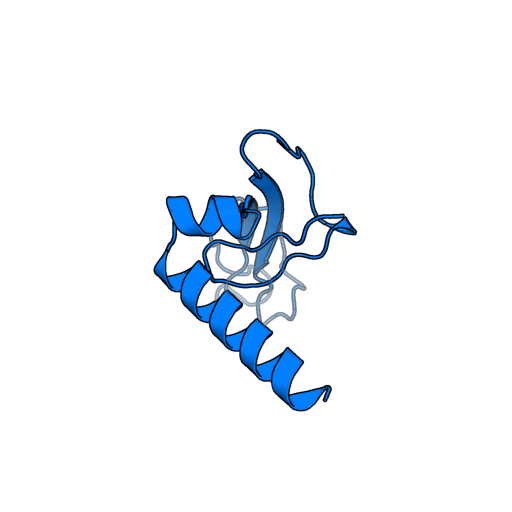1 1.709 1.00 92.56 85 ILE A N 1
ATOM 671 C CA . ILE A 1 85 ? -12.471 3.067 2.204 1.00 92.56 85 ILE A CA 1
ATOM 672 C C . ILE A 1 85 ? -13.656 2.826 3.143 1.00 92.56 85 ILE A C 1
ATOM 674 O O . ILE A 1 85 ? -14.384 1.854 2.965 1.00 92.56 85 ILE A O 1
ATOM 678 N N . SER A 1 86 ? -13.881 3.710 4.115 1.00 92.62 86 SER A N 1
ATOM 679 C CA . SER A 1 86 ? -14.990 3.571 5.064 1.00 92.62 86 SER A CA 1
ATOM 680 C C . SER A 1 86 ? -16.351 3.596 4.373 1.00 92.62 86 SER A C 1
ATOM 682 O O . SER A 1 86 ? -17.221 2.796 4.708 1.00 92.62 86 SER A O 1
ATOM 684 N N . ALA A 1 87 ? -16.530 4.470 3.377 1.00 91.81 87 ALA A N 1
ATOM 685 C CA . ALA A 1 87 ? -17.751 4.514 2.578 1.00 91.81 87 ALA A CA 1
ATOM 686 C C . ALA A 1 87 ? -17.964 3.211 1.788 1.00 91.81 87 ALA A C 1
ATOM 688 O O . ALA A 1 87 ? -19.066 2.667 1.794 1.00 91.81 87 ALA A O 1
ATOM 689 N N . ALA A 1 88 ? -16.907 2.670 1.171 1.00 88.88 88 ALA A N 1
ATOM 690 C CA . ALA A 1 88 ? -16.970 1.389 0.468 1.00 88.88 88 ALA A CA 1
ATOM 691 C C . ALA A 1 88 ? -17.337 0.232 1.416 1.00 88.88 88 ALA A C 1
ATOM 693 O O . ALA A 1 88 ? -18.230 -0.553 1.112 1.00 88.88 88 ALA A O 1
ATOM 694 N N . GLN A 1 89 ? -16.724 0.177 2.603 1.00 88.81 89 GLN A N 1
ATOM 695 C CA . GLN A 1 89 ? -17.035 -0.835 3.618 1.00 88.81 89 GLN A CA 1
ATOM 696 C C . GLN A 1 89 ? -18.470 -0.720 4.149 1.00 88.81 89 GLN A C 1
ATOM 698 O O . GLN A 1 89 ? -19.106 -1.735 4.429 1.00 88.81 89 GLN A O 1
ATOM 703 N N . ALA A 1 90 ? -18.997 0.498 4.300 1.00 88.44 90 ALA A N 1
ATOM 704 C CA . ALA A 1 90 ? -20.384 0.712 4.704 1.00 88.44 90 ALA A CA 1
ATOM 705 C C . ALA A 1 90 ? -21.367 0.220 3.629 1.00 88.44 90 ALA A C 1
ATOM 707 O O . ALA A 1 90 ? -22.335 -0.465 3.958 1.00 88.44 90 ALA A O 1
ATOM 708 N N . ALA A 1 91 ? -21.085 0.501 2.354 1.00 89.31 91 ALA A N 1
ATOM 709 C CA . ALA A 1 91 ? -21.897 0.033 1.233 1.00 89.31 91 ALA A CA 1
ATOM 710 C C . ALA A 1 91 ? -21.885 -1.501 1.099 1.00 89.31 91 ALA A C 1
ATOM 712 O O . ALA A 1 91 ? -22.926 -2.103 0.848 1.00 89.31 91 ALA A O 1
ATOM 713 N N . GLU A 1 92 ? -20.735 -2.151 1.302 1.00 87.00 92 GLU A N 1
ATOM 714 C CA . GLU A 1 92 ? -20.640 -3.619 1.322 1.00 87.00 92 GLU A CA 1
ATOM 715 C C . GLU A 1 92 ? -21.481 -4.233 2.445 1.00 87.00 92 GLU A C 1
ATOM 717 O O . GLU A 1 92 ? -22.198 -5.202 2.213 1.00 87.00 92 GLU A O 1
ATOM 722 N N . ARG A 1 93 ? -21.448 -3.646 3.649 1.00 86.06 93 ARG A N 1
ATOM 723 C CA . ARG A 1 93 ? -22.257 -4.120 4.784 1.00 86.06 93 ARG A CA 1
ATOM 724 C C . ARG A 1 93 ? -23.752 -4.012 4.514 1.00 86.06 93 ARG A C 1
ATOM 726 O O . ARG A 1 93 ? -24.480 -4.927 4.858 1.00 86.06 93 ARG A O 1
ATOM 733 N N . GLN A 1 94 ? -24.196 -2.927 3.882 1.00 82.00 94 GLN A N 1
ATOM 734 C CA . GLN A 1 94 ? -25.606 -2.737 3.524 1.00 82.00 94 GLN A CA 1
ATOM 735 C C . GLN A 1 94 ? -26.103 -3.733 2.470 1.00 82.00 94 GLN A C 1
ATOM 737 O O . GLN A 1 94 ? -27.294 -3.996 2.418 1.00 82.00 94 GLN A O 1
ATOM 742 N N . ARG A 1 95 ? -25.213 -4.279 1.631 1.00 76.75 95 ARG A N 1
ATOM 743 C CA . ARG A 1 95 ? -25.548 -5.308 0.628 1.00 76.75 95 ARG A CA 1
ATOM 744 C C . ARG A 1 95 ? -25.527 -6.734 1.176 1.00 76.75 95 ARG A C 1
ATOM 746 O O . ARG A 1 95 ? -25.990 -7.641 0.497 1.00 76.75 95 ARG A O 1
ATOM 753 N N . ALA A 1 96 ? -24.917 -6.937 2.341 1.00 69.69 96 ALA A N 1
ATOM 754 C CA . ALA A 1 96 ? -24.815 -8.235 3.002 1.00 69.69 96 ALA A CA 1
ATOM 755 C C . ALA A 1 96 ? -25.972 -8.503 3.987 1.00 69.69 96 ALA A C 1
ATOM 757 O O . ALA A 1 96 ? -25.968 -9.542 4.646 1.00 69.69 96 ALA A O 1
ATOM 758 N N . VAL A 1 97 ? -26.913 -7.558 4.100 1.00 54.66 97 VAL A N 1
ATOM 759 C CA . VAL A 1 97 ? -28.179 -7.644 4.848 1.00 54.66 97 VAL A CA 1
ATOM 760 C C . VAL A 1 97 ? -29.306 -7.845 3.847 1.00 54.66 97 VAL A C 1
ATOM 762 O O . VAL A 1 97 ? -30.197 -8.666 4.147 1.00 54.66 97 VAL A O 1
#

pLDDT: mean 85.7, std 9.73, range [54.66, 96.19]

Mean predicted aligned error: 6.62 Å

Organism: Escherichia coli (NCBI:txid562)

Solvent-accessible surface area (backbone atoms only — not comparable to full-atom values): 5427 Å² total; per-residue (Å²): 132,85,67,33,25,36,79,86,47,50,76,50,63,72,92,59,52,42,79,70,38,79,90,69,29,34,28,32,30,77,47,72,43,68,17,83,77,43,73,39,74,37,64,65,97,32,78,52,85,38,60,19,67,67,47,78,50,76,32,44,27,29,36,34,79,40,68,26,20,24,59,74,41,26,44,76,78,40,45,69,34,32,51,54,48,52,52,51,54,51,54,52,55,67,71,75,108

Secondary structure (DSSP, 8-state):
---EEETTS-EE-GGGEEEEETTTTEEEEEEEE--TTTTTTT----SS-EE-GGGTTSSEEEEEEEEEEEHHHHHHH-HHHHHHHHHHHHHHHHH--

Radius of gyration: 16.37 Å; Cα contacts (8 Å, |Δi|>4): 171; chains: 1; bounding box: 43×24×43 Å